Protein AF-A0A925X4I0-F1 (afdb_monomer)

Radius of gyration: 19.37 Å; Cα contacts (8 Å, |Δi|>4): 125; chains: 1; bounding box: 39×48×54 Å

Structure (mmCIF, N/CA/C/O backbone):
data_AF-A0A925X4I0-F1
#
_entry.id   AF-A0A925X4I0-F1
#
loop_
_atom_site.group_PDB
_atom_site.id
_atom_site.type_symbol
_atom_site.label_atom_id
_atom_site.label_alt_id
_atom_site.label_comp_id
_atom_site.label_asym_id
_atom_site.label_entity_id
_atom_site.label_seq_id
_atom_site.pdbx_PDB_ins_code
_atom_site.Cartn_x
_atom_site.Cartn_y
_atom_s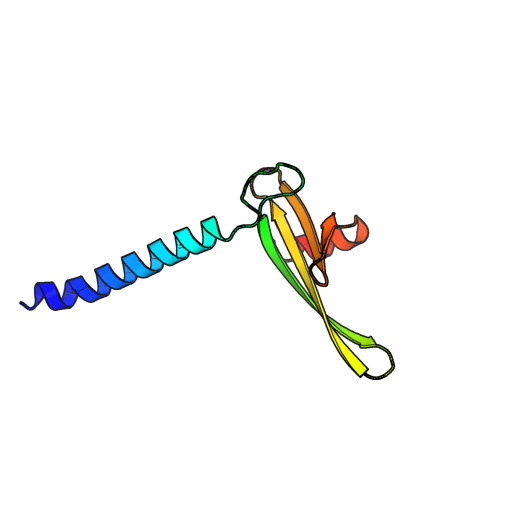ite.Cartn_z
_atom_site.occupancy
_atom_site.B_iso_or_equiv
_atom_site.auth_seq_id
_atom_site.auth_comp_id
_atom_site.auth_asym_id
_atom_site.auth_atom_id
_atom_site.pdbx_PDB_model_num
ATOM 1 N N . MET A 1 1 ? 18.997 31.268 26.924 1.00 59.44 1 MET A N 1
ATOM 2 C CA . MET A 1 1 ? 19.102 31.037 25.461 1.00 59.44 1 MET A CA 1
ATOM 3 C C . MET A 1 1 ? 19.420 29.589 2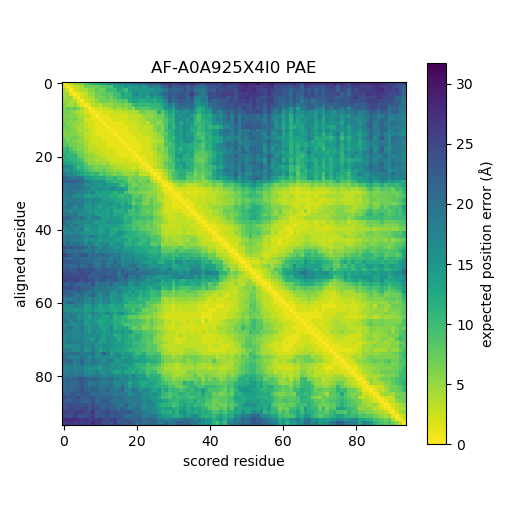5.080 1.00 59.44 1 MET A C 1
ATOM 5 O O . MET A 1 1 ? 18.810 29.106 24.140 1.00 59.44 1 MET A O 1
ATOM 9 N N . ILE A 1 2 ? 20.292 28.873 25.801 1.00 63.31 2 ILE A N 1
ATOM 10 C CA . ILE A 1 2 ? 20.686 27.480 25.477 1.00 63.31 2 ILE A CA 1
ATOM 11 C C . ILE A 1 2 ? 19.497 26.493 25.504 1.00 63.31 2 ILE A C 1
ATOM 13 O O . ILE A 1 2 ? 19.378 25.643 24.628 1.00 63.31 2 ILE A O 1
ATOM 17 N N . ILE A 1 3 ? 18.562 26.660 26.448 1.00 62.56 3 ILE A N 1
ATOM 18 C CA . ILE A 1 3 ? 17.363 25.808 26.570 1.00 62.56 3 ILE A CA 1
ATOM 19 C C . ILE A 1 3 ? 16.464 25.913 25.324 1.00 62.56 3 ILE A C 1
ATOM 21 O O . ILE A 1 3 ? 15.971 24.903 24.836 1.00 62.56 3 ILE A O 1
ATOM 25 N N . ALA A 1 4 ? 16.297 27.110 24.752 1.00 60.31 4 ALA A N 1
ATOM 26 C CA . ALA A 1 4 ? 15.471 27.303 23.557 1.00 60.31 4 ALA A CA 1
ATOM 27 C C . ALA A 1 4 ? 16.074 26.625 22.312 1.00 60.31 4 ALA A C 1
ATOM 29 O O . ALA A 1 4 ? 15.339 26.075 21.497 1.00 60.31 4 ALA A O 1
ATOM 30 N N . ILE A 1 5 ? 17.408 26.608 22.202 1.00 66.69 5 ILE A N 1
ATOM 31 C CA . ILE A 1 5 ? 18.137 25.980 21.089 1.00 66.69 5 ILE A CA 1
ATOM 32 C C . ILE A 1 5 ? 18.023 24.449 21.141 1.00 66.69 5 ILE A C 1
ATOM 34 O O . ILE A 1 5 ? 17.936 23.812 20.098 1.00 66.69 5 ILE A O 1
ATOM 38 N N . LEU A 1 6 ? 17.971 23.856 22.339 1.00 64.56 6 LEU A N 1
ATOM 39 C CA . LEU A 1 6 ? 17.812 22.405 22.517 1.00 64.56 6 LEU A CA 1
ATOM 40 C C . LEU A 1 6 ? 16.358 21.934 22.374 1.00 64.56 6 LEU A C 1
ATOM 42 O O . LEU A 1 6 ? 16.113 20.838 21.877 1.00 64.56 6 LEU A O 1
ATOM 46 N N . VAL A 1 7 ? 15.387 22.754 22.785 1.00 72.75 7 VAL A N 1
ATOM 47 C CA . VAL A 1 7 ? 13.959 22.395 22.739 1.00 72.75 7 VAL A CA 1
ATOM 48 C C . VAL A 1 7 ? 13.377 22.551 21.329 1.00 72.75 7 VAL A C 1
ATOM 50 O O . VAL A 1 7 ? 12.555 21.735 20.914 1.00 72.75 7 VAL A O 1
ATOM 53 N N . ALA A 1 8 ? 13.833 23.541 20.557 1.00 79.44 8 ALA A N 1
ATOM 54 C CA . ALA A 1 8 ? 13.364 23.788 19.192 1.00 79.44 8 ALA A CA 1
ATOM 55 C C . ALA A 1 8 ? 13.438 22.567 18.242 1.00 79.44 8 ALA A C 1
ATOM 57 O O . ALA A 1 8 ? 12.422 22.272 17.610 1.00 79.44 8 ALA A O 1
ATOM 58 N N . PRO A 1 9 ? 14.556 21.816 18.131 1.00 81.50 9 PRO A N 1
ATOM 59 C CA . PRO A 1 9 ? 14.629 20.667 17.223 1.00 81.50 9 PRO A CA 1
ATOM 60 C C . PRO A 1 9 ? 13.718 19.513 17.654 1.00 81.50 9 PRO A C 1
ATOM 62 O O . PRO A 1 9 ? 13.140 18.838 16.803 1.00 81.50 9 PRO A O 1
ATOM 65 N N . VAL A 1 10 ? 13.535 19.308 18.962 1.00 84.06 10 VAL A N 1
ATOM 66 C CA . VAL A 1 10 ? 12.640 18.266 19.488 1.00 84.06 10 VAL A CA 1
ATOM 67 C C . VAL A 1 10 ? 11.186 18.607 19.173 1.00 84.06 10 VAL A C 1
ATOM 69 O O . VAL A 1 10 ? 10.452 17.764 18.663 1.00 84.06 10 VAL A O 1
ATOM 72 N N . VAL A 1 11 ? 10.778 19.856 19.408 1.00 84.38 11 VAL A N 1
ATOM 73 C CA . VAL A 1 11 ? 9.426 20.324 19.075 1.00 84.38 11 VAL A CA 1
ATOM 74 C C . VAL A 1 11 ? 9.182 20.243 17.566 1.00 84.38 11 VAL A C 1
ATOM 76 O O . VAL A 1 11 ? 8.123 19.778 17.149 1.00 84.38 11 VAL A O 1
ATOM 79 N N . LEU A 1 12 ? 10.168 20.611 16.741 1.00 86.06 12 LEU A N 1
ATOM 80 C CA . LEU A 1 12 ? 10.070 20.503 15.285 1.00 86.06 12 LEU A CA 1
ATOM 81 C C . LEU A 1 12 ? 9.869 19.049 14.831 1.00 86.06 12 LEU A C 1
ATOM 83 O O . LEU A 1 12 ? 8.987 18.781 14.016 1.00 86.06 12 LEU A O 1
ATOM 87 N N . LEU A 1 13 ? 10.630 18.103 15.389 1.00 86.81 13 LEU A N 1
ATOM 88 C CA . LEU A 1 13 ? 10.466 16.675 15.100 1.00 86.81 13 LEU A CA 1
ATOM 89 C C . LEU A 1 13 ? 9.076 16.167 15.486 1.00 86.81 13 LEU A C 1
ATOM 91 O O . LEU A 1 13 ? 8.436 15.482 14.690 1.00 86.81 13 LEU A O 1
ATOM 95 N N . VAL A 1 14 ? 8.579 16.533 16.671 1.00 86.88 14 VAL A N 1
ATOM 96 C CA . VAL A 1 14 ? 7.229 16.154 17.114 1.00 86.88 14 VAL A CA 1
ATOM 97 C C . VAL A 1 14 ? 6.174 16.681 16.142 1.00 86.88 14 VAL A C 1
ATOM 99 O O . VAL A 1 14 ? 5.288 15.931 15.734 1.00 86.88 14 VAL A O 1
ATOM 102 N N . VAL A 1 15 ? 6.291 17.937 15.709 1.00 89.38 15 VAL A N 1
ATOM 103 C CA . VAL A 1 15 ? 5.369 18.537 14.735 1.00 89.38 15 VAL A CA 1
ATOM 104 C C . VAL A 1 15 ? 5.409 17.792 13.399 1.00 89.38 15 VAL A C 1
ATOM 106 O O . VAL A 1 15 ? 4.352 17.453 12.868 1.00 89.38 15 VAL A O 1
ATOM 109 N N . ILE A 1 16 ? 6.597 17.464 12.878 1.00 87.56 16 ILE A N 1
ATOM 110 C CA . ILE A 1 16 ? 6.747 16.698 11.629 1.00 87.56 16 ILE A CA 1
ATOM 111 C C . ILE A 1 16 ? 6.072 15.326 11.743 1.00 87.56 16 ILE A C 1
ATOM 113 O O . ILE A 1 16 ? 5.324 14.931 10.847 1.00 87.56 16 ILE A O 1
ATOM 117 N N . VAL A 1 17 ? 6.283 14.614 12.854 1.00 84.75 17 VAL A N 1
ATOM 118 C CA . VAL A 1 17 ? 5.678 13.294 13.093 1.00 84.75 17 VAL A CA 1
ATOM 119 C C . VAL A 1 17 ? 4.154 13.392 13.169 1.00 84.75 17 VAL A C 1
ATOM 121 O O . VAL A 1 17 ? 3.453 12.591 12.549 1.00 84.75 17 VAL A O 1
ATOM 124 N N . VAL A 1 18 ? 3.624 14.391 13.879 1.00 85.12 18 VAL A N 1
ATOM 125 C CA . VAL A 1 18 ? 2.176 14.610 14.006 1.00 85.12 18 VAL A CA 1
ATOM 126 C C . VAL A 1 18 ? 1.552 14.947 12.652 1.00 85.12 18 VAL A C 1
ATOM 128 O O . VAL A 1 18 ? 0.540 14.350 12.283 1.00 85.12 18 VAL A O 1
ATOM 131 N N . ILE A 1 19 ? 2.167 15.840 11.871 1.00 84.25 19 ILE A N 1
ATOM 132 C CA . ILE A 1 19 ? 1.696 16.176 10.522 1.00 84.25 19 ILE A CA 1
ATOM 133 C C . ILE A 1 19 ? 1.740 14.936 9.625 1.00 84.25 19 ILE A C 1
ATOM 135 O O . ILE A 1 19 ? 0.749 14.636 8.962 1.00 84.25 19 ILE A O 1
ATOM 139 N N . GLY A 1 20 ? 2.831 14.167 9.649 1.00 77.50 20 GLY A N 1
ATOM 140 C CA . GLY A 1 20 ? 2.955 12.920 8.893 1.00 77.50 20 GLY A CA 1
ATOM 141 C C . GLY A 1 20 ? 1.866 11.904 9.249 1.00 77.50 20 GLY A C 1
ATOM 142 O O . GLY A 1 20 ? 1.256 11.307 8.361 1.00 77.50 20 GLY A O 1
ATOM 143 N N . ALA A 1 21 ? 1.543 11.762 10.536 1.00 73.81 21 ALA A N 1
ATOM 144 C CA . ALA A 1 21 ? 0.469 10.889 10.998 1.00 73.81 21 ALA A CA 1
ATOM 145 C C . ALA A 1 21 ? -0.918 11.376 10.542 1.00 73.81 21 ALA A C 1
ATOM 147 O O . ALA A 1 21 ? -1.743 10.570 10.102 1.00 73.81 21 ALA A O 1
ATOM 148 N N . ILE A 1 22 ? -1.182 12.685 10.605 1.00 76.50 22 ILE A N 1
ATOM 149 C CA . ILE A 1 22 ? -2.454 13.279 10.167 1.00 76.50 22 ILE A CA 1
ATOM 150 C C . ILE A 1 22 ? -2.614 13.141 8.653 1.00 76.50 22 ILE A C 1
ATOM 152 O O . ILE A 1 22 ? -3.647 12.649 8.196 1.00 76.50 22 ILE A O 1
ATOM 156 N N . VAL A 1 23 ? -1.595 13.504 7.872 1.00 72.81 23 VAL A N 1
ATOM 157 C CA . VAL A 1 23 ? -1.593 13.391 6.406 1.00 72.81 23 VA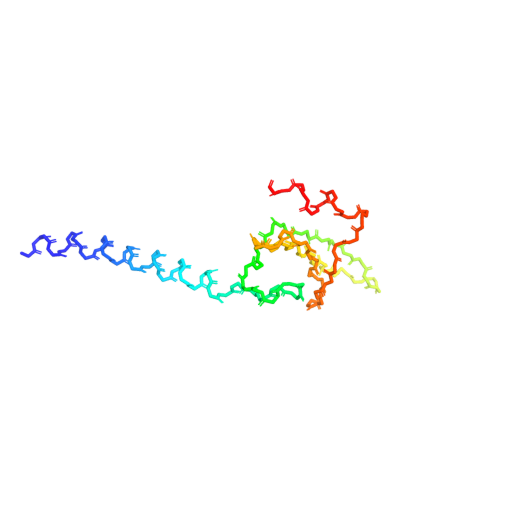L A CA 1
ATOM 158 C C . VAL A 1 23 ? -1.706 11.928 5.982 1.00 72.81 23 VAL A C 1
ATOM 160 O O . VAL A 1 23 ? -2.513 11.605 5.110 1.00 72.81 23 VAL A O 1
ATOM 163 N N . GLY A 1 24 ? -0.986 11.024 6.648 1.00 65.12 24 GLY A N 1
ATOM 164 C CA . GLY A 1 24 ? -1.075 9.582 6.420 1.00 65.12 24 GLY A CA 1
ATOM 165 C C . GLY A 1 24 ? -2.435 8.986 6.796 1.00 65.12 24 GLY A C 1
ATOM 166 O O . GLY A 1 24 ? -2.828 7.958 6.247 1.00 65.12 24 GLY A O 1
ATOM 167 N N . ARG A 1 25 ? -3.190 9.624 7.701 1.00 65.25 25 ARG A N 1
ATOM 168 C CA . ARG A 1 25 ? -4.564 9.237 8.059 1.00 65.25 25 ARG A CA 1
ATOM 169 C C . ARG A 1 25 ? -5.601 9.835 7.106 1.00 65.25 25 ARG A C 1
ATOM 171 O O . ARG A 1 25 ? -6.552 9.143 6.749 1.00 65.25 25 ARG A O 1
ATOM 178 N N . PHE A 1 26 ? -5.422 11.083 6.674 1.00 61.34 26 PHE A N 1
ATOM 179 C CA . PHE A 1 26 ? -6.338 11.774 5.759 1.00 61.34 26 PHE A CA 1
ATOM 180 C C . PHE A 1 26 ? -6.175 11.350 4.297 1.00 61.34 26 PHE A C 1
ATOM 182 O O . PHE A 1 26 ? -7.171 11.305 3.579 1.00 61.34 26 PHE A O 1
ATOM 189 N N . SER A 1 27 ? -4.969 10.953 3.880 1.00 61.59 27 SER A N 1
ATOM 190 C CA . SER A 1 27 ? -4.713 10.389 2.546 1.00 61.59 27 SER A CA 1
ATOM 191 C C . SER A 1 27 ? -5.236 8.959 2.383 1.00 61.59 27 SER A C 1
ATOM 193 O O . SER A 1 27 ? -5.169 8.399 1.288 1.00 61.59 27 SER A O 1
ATOM 195 N N . ARG A 1 28 ? -5.787 8.341 3.440 1.00 71.44 28 ARG A N 1
ATOM 196 C CA . ARG A 1 28 ? -6.410 7.018 3.319 1.00 71.44 28 ARG A CA 1
ATOM 197 C C . ARG A 1 28 ? -7.680 7.132 2.491 1.00 71.44 28 ARG A C 1
ATOM 199 O O . ARG A 1 28 ? -8.645 7.792 2.886 1.00 71.44 28 ARG A O 1
ATOM 206 N N . ARG A 1 29 ? -7.683 6.447 1.346 1.00 77.62 29 ARG A N 1
ATOM 207 C CA . ARG A 1 29 ? -8.840 6.370 0.449 1.00 77.62 29 ARG A CA 1
ATOM 208 C C . ARG A 1 29 ? -10.067 5.814 1.190 1.00 77.62 29 ARG A C 1
ATOM 210 O O . ARG A 1 29 ? -9.948 5.072 2.177 1.00 77.62 29 ARG A O 1
ATOM 217 N N . ARG A 1 30 ? -11.259 6.200 0.722 1.00 83.88 30 ARG A N 1
ATOM 218 C CA . ARG A 1 30 ? -12.524 5.612 1.186 1.00 83.88 30 ARG A CA 1
ATOM 219 C C . ARG A 1 30 ? -12.629 4.172 0.699 1.00 83.88 30 ARG A C 1
ATOM 221 O O . ARG A 1 30 ? -12.253 3.865 -0.428 1.00 83.88 30 ARG A O 1
ATOM 228 N N . CYS A 1 31 ? -13.143 3.312 1.563 1.00 85.88 31 CYS A N 1
ATOM 229 C CA . CYS A 1 31 ? -13.499 1.948 1.218 1.00 85.88 31 CYS A CA 1
ATOM 230 C C . CYS A 1 31 ? -14.766 1.937 0.365 1.00 85.88 31 CYS A C 1
ATOM 232 O O . CYS A 1 31 ? -15.771 2.462 0.833 1.00 85.88 31 CYS A O 1
ATOM 234 N N . PRO A 1 32 ? -14.773 1.337 -0.835 1.00 85.19 32 PRO A N 1
ATOM 235 C CA . PRO A 1 32 ? -15.987 1.267 -1.645 1.00 85.19 32 PRO A CA 1
ATOM 236 C C . PRO A 1 32 ? -17.062 0.346 -1.038 1.00 85.19 32 PRO A C 1
ATOM 238 O O . PRO A 1 32 ? -18.231 0.519 -1.349 1.00 85.19 32 PRO A O 1
ATOM 241 N N . ALA A 1 33 ? -16.706 -0.582 -0.136 1.00 86.69 33 ALA A N 1
ATOM 242 C CA . ALA A 1 33 ? -17.682 -1.462 0.520 1.00 86.69 33 ALA A CA 1
ATOM 243 C C . ALA A 1 33 ? -18.411 -0.793 1.699 1.00 86.69 33 ALA A C 1
ATOM 245 O O . ALA A 1 33 ? -19.629 -0.865 1.796 1.00 86.69 33 ALA A O 1
ATOM 246 N N . CYS A 1 34 ? -17.681 -0.140 2.611 1.00 88.31 34 CYS A N 1
ATOM 247 C CA . CYS A 1 34 ? -18.267 0.453 3.823 1.00 88.31 34 CYS A CA 1
ATOM 248 C C . CYS A 1 34 ? -18.297 1.988 3.819 1.00 88.31 34 CYS A C 1
ATOM 250 O O . CYS A 1 34 ? -18.703 2.593 4.808 1.00 88.31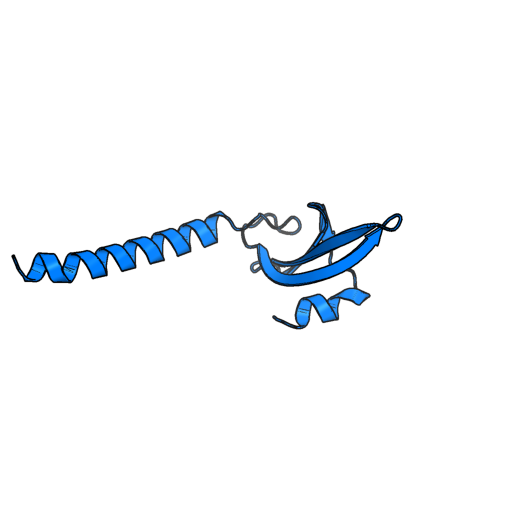 34 CYS A O 1
ATOM 252 N N . MET A 1 35 ? -17.809 2.629 2.751 1.00 86.38 35 MET A N 1
ATOM 253 C CA . MET A 1 35 ? -17.690 4.087 2.569 1.00 86.38 35 MET A CA 1
ATOM 254 C C . MET A 1 35 ? -16.844 4.836 3.616 1.00 86.38 35 MET A C 1
ATOM 256 O O . MET A 1 35 ? -16.621 6.044 3.497 1.00 86.38 35 MET A O 1
ATOM 260 N N . GLN A 1 36 ? -16.290 4.136 4.608 1.00 85.44 36 GLN A N 1
ATOM 261 C CA . GLN A 1 36 ? -15.416 4.706 5.630 1.00 85.44 36 GLN A CA 1
ATOM 262 C C . GLN A 1 36 ? -13.992 4.916 5.097 1.00 85.44 36 GLN A C 1
ATOM 264 O O . GLN A 1 36 ? -13.487 4.145 4.276 1.00 85.44 36 GLN A O 1
ATOM 269 N N . ARG A 1 37 ? -13.302 5.952 5.591 1.00 82.94 37 ARG A N 1
ATOM 270 C CA . ARG A 1 37 ? -11.860 6.129 5.344 1.00 82.94 37 ARG A CA 1
ATOM 271 C C . ARG A 1 37 ? -11.073 5.107 6.154 1.00 82.94 37 ARG A C 1
ATOM 273 O O . ARG A 1 37 ? -11.298 4.957 7.354 1.00 82.94 37 ARG A O 1
ATOM 280 N N . GLY A 1 38 ? -10.140 4.429 5.496 1.00 84.25 38 GLY A N 1
ATOM 281 C CA . GLY A 1 38 ? -9.322 3.415 6.160 1.00 84.25 38 GLY A CA 1
ATOM 282 C C . GLY A 1 38 ? -8.755 2.341 5.247 1.00 84.25 38 GLY A C 1
ATOM 283 O O . GLY A 1 38 ? -8.436 1.268 5.750 1.00 84.25 38 GLY A O 1
ATOM 284 N N . LEU A 1 39 ? -8.651 2.574 3.931 1.00 85.50 39 LEU A N 1
ATOM 285 C CA . LEU A 1 39 ? -7.854 1.682 3.091 1.00 85.50 39 LEU A CA 1
ATOM 286 C C . LEU A 1 39 ? -6.384 1.799 3.494 1.00 85.50 39 LEU A C 1
ATOM 288 O O . LEU A 1 39 ? -5.775 2.859 3.345 1.00 85.50 39 LEU A O 1
ATOM 292 N N . LYS A 1 40 ? -5.839 0.700 4.007 1.00 85.25 40 LYS A N 1
ATOM 293 C CA . LYS A 1 40 ? -4.427 0.524 4.311 1.00 85.25 40 LYS A CA 1
ATOM 294 C C . LYS A 1 40 ? -3.804 -0.336 3.219 1.00 85.25 40 LYS A C 1
ATOM 296 O O . LYS A 1 40 ? -4.338 -1.389 2.880 1.00 85.25 40 LYS A O 1
ATOM 301 N N . GLN A 1 41 ? -2.688 0.123 2.672 1.00 85.94 41 GLN A N 1
ATOM 302 C CA . GLN A 1 41 ? -1.866 -0.674 1.771 1.00 85.94 41 GLN A CA 1
ATOM 303 C C . GLN A 1 41 ? -1.201 -1.799 2.564 1.00 85.94 41 GLN A C 1
ATOM 305 O O . GLN A 1 41 ? -0.604 -1.536 3.607 1.00 85.94 41 GLN A O 1
ATOM 310 N N . MET A 1 42 ? -1.349 -3.031 2.082 1.00 84.75 42 MET A N 1
ATOM 311 C CA . MET A 1 42 ? -0.775 -4.225 2.701 1.00 84.75 42 MET A CA 1
ATOM 312 C C . MET A 1 42 ? 0.466 -4.684 1.950 1.00 84.75 42 MET A C 1
ATOM 314 O O . MET A 1 42 ? 1.523 -4.835 2.547 1.00 84.75 42 MET A O 1
ATOM 318 N N . SER A 1 43 ? 0.364 -4.831 0.631 1.00 84.81 43 SER A N 1
ATOM 319 C CA . SER A 1 43 ? 1.482 -5.255 -0.207 1.00 84.81 43 SER A CA 1
ATOM 320 C C . SER A 1 43 ? 1.433 -4.582 -1.573 1.00 84.81 43 SER A C 1
ATOM 322 O O . SER A 1 43 ? 0.383 -4.127 -2.031 1.00 84.81 43 SER A O 1
ATOM 324 N N . VAL A 1 44 ? 2.598 -4.498 -2.209 1.00 84.94 44 VAL A N 1
ATOM 325 C CA . VAL A 1 44 ? 2.746 -4.090 -3.606 1.00 84.94 44 VAL A CA 1
ATOM 326 C C . VAL A 1 44 ? 3.522 -5.192 -4.296 1.00 84.94 44 VAL A C 1
ATOM 328 O O . VAL A 1 44 ? 4.631 -5.520 -3.883 1.00 84.94 44 VAL A O 1
ATOM 331 N N . VAL A 1 45 ? 2.922 -5.767 -5.326 1.00 85.19 45 VAL A N 1
ATOM 332 C CA . VAL A 1 45 ? 3.557 -6.730 -6.213 1.00 85.19 45 VAL A CA 1
ATOM 333 C C . VAL A 1 45 ? 3.939 -5.989 -7.481 1.00 85.19 45 VAL A C 1
ATOM 335 O O . VAL A 1 45 ? 3.107 -5.328 -8.106 1.00 85.19 45 VAL A O 1
ATOM 338 N N . ARG A 1 46 ? 5.216 -6.089 -7.834 1.00 84.12 46 ARG A N 1
ATOM 339 C CA . ARG A 1 46 ? 5.755 -5.617 -9.103 1.00 84.12 46 ARG A CA 1
ATOM 340 C C . ARG A 1 46 ? 5.984 -6.843 -9.975 1.00 84.12 46 ARG A C 1
ATOM 342 O O . ARG A 1 46 ? 6.726 -7.733 -9.570 1.00 84.12 46 ARG A O 1
ATOM 349 N N . ALA A 1 47 ? 5.336 -6.885 -11.128 1.00 82.62 47 ALA A N 1
ATOM 350 C CA . ALA A 1 47 ? 5.532 -7.916 -12.132 1.00 82.62 47 ALA A CA 1
ATOM 351 C C . ALA A 1 47 ? 6.148 -7.279 -13.379 1.00 82.62 47 ALA A C 1
ATOM 353 O O . ALA A 1 47 ? 5.716 -6.221 -13.829 1.00 82.62 47 ALA A O 1
ATOM 354 N N . GLU A 1 48 ? 7.180 -7.912 -13.919 1.00 83.62 48 GLU A N 1
ATOM 355 C CA . GLU A 1 48 ? 7.742 -7.540 -15.213 1.00 83.62 48 GLU A CA 1
ATOM 356 C C . GLU A 1 48 ? 6.981 -8.331 -16.271 1.00 83.62 48 GLU A C 1
ATOM 358 O O . GLU A 1 48 ? 6.909 -9.558 -16.218 1.00 83.62 48 GLU A O 1
ATOM 363 N N . THR A 1 49 ? 6.327 -7.621 -17.182 1.00 79.81 49 THR A N 1
ATOM 364 C CA . THR A 1 49 ? 5.484 -8.219 -18.219 1.00 79.81 49 THR A CA 1
ATOM 365 C C . THR A 1 49 ? 5.968 -7.757 -19.578 1.00 79.81 49 THR A C 1
ATOM 367 O O . THR A 1 49 ? 6.227 -6.573 -19.760 1.00 79.81 49 THR A O 1
ATOM 370 N N . VAL A 1 50 ? 6.083 -8.669 -20.539 1.00 80.94 50 VAL A N 1
ATOM 371 C CA . VAL A 1 50 ? 6.377 -8.301 -21.928 1.00 80.94 50 VAL A CA 1
ATOM 372 C C . VAL A 1 50 ? 5.046 -8.095 -22.645 1.00 80.94 50 VAL A C 1
ATOM 374 O O . VAL A 1 50 ? 4.275 -9.042 -22.790 1.00 8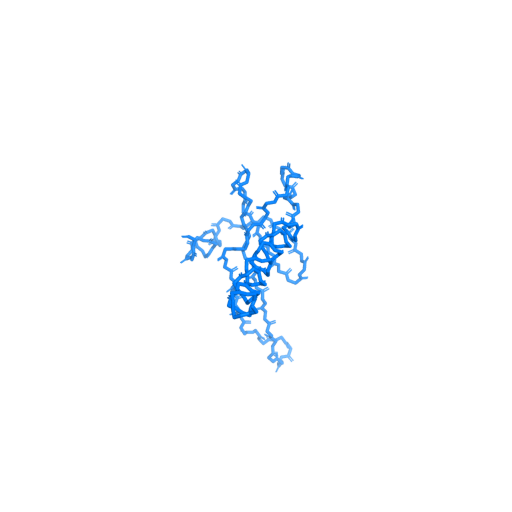0.94 50 VAL A O 1
ATOM 377 N N . VAL A 1 51 ? 4.768 -6.866 -23.073 1.00 75.75 51 VAL A N 1
ATOM 378 C CA . VAL A 1 51 ? 3.585 -6.518 -23.872 1.00 75.75 51 VAL A CA 1
ATOM 379 C C . VAL A 1 51 ? 4.086 -6.068 -25.238 1.00 75.75 51 VAL A C 1
ATOM 381 O O . VAL A 1 51 ? 4.908 -5.161 -25.320 1.00 75.75 51 VAL A O 1
ATOM 384 N N . ASP A 1 52 ? 3.658 -6.746 -26.303 1.00 77.62 52 ASP A N 1
ATOM 385 C CA . ASP A 1 52 ? 4.063 -6.450 -27.687 1.00 77.62 52 ASP A CA 1
ATOM 386 C C . ASP A 1 52 ? 5.590 -6.399 -27.911 1.00 77.62 52 ASP A C 1
ATOM 388 O O . ASP A 1 52 ? 6.102 -5.607 -28.697 1.00 77.62 52 ASP A O 1
ATOM 392 N N . GLY A 1 53 ? 6.344 -7.244 -27.198 1.00 81.62 53 GLY A N 1
ATOM 393 C CA . GLY A 1 53 ? 7.810 -7.292 -27.283 1.00 81.62 53 GLY A CA 1
ATOM 394 C C . GLY A 1 53 ? 8.539 -6.212 -26.474 1.00 81.62 53 GLY A C 1
ATOM 395 O O . GLY A 1 53 ? 9.768 -6.197 -26.465 1.00 81.62 53 GLY A O 1
ATOM 396 N N . HIS A 1 54 ? 7.811 -5.349 -25.761 1.00 77.06 54 HIS A N 1
ATOM 397 C CA . HIS A 1 54 ? 8.369 -4.342 -24.864 1.00 77.06 54 HIS A CA 1
ATOM 398 C C . HIS A 1 54 ? 8.206 -4.750 -23.396 1.00 77.06 54 HIS A C 1
ATOM 400 O O . HIS A 1 54 ? 7.134 -5.178 -22.968 1.00 77.06 54 HIS A O 1
ATOM 406 N N . GLU A 1 55 ? 9.268 -4.586 -22.605 1.00 78.38 55 GLU A N 1
ATOM 407 C CA . GLU A 1 55 ? 9.213 -4.766 -21.153 1.00 78.38 55 GLU A CA 1
ATOM 408 C C . GLU A 1 55 ? 8.389 -3.639 -20.514 1.00 78.38 55 GLU A C 1
ATOM 410 O O . GLU A 1 55 ? 8.759 -2.463 -20.546 1.00 78.38 55 GLU A O 1
ATOM 415 N N . ALA A 1 56 ? 7.258 -4.007 -19.922 1.00 81.62 56 ALA A N 1
ATOM 416 C CA . ALA A 1 56 ? 6.374 -3.132 -19.176 1.00 81.62 56 ALA A CA 1
ATOM 417 C C . ALA A 1 56 ? 6.328 -3.562 -17.707 1.00 81.62 56 ALA A C 1
ATOM 419 O O . ALA A 1 56 ? 6.223 -4.746 -17.372 1.00 81.62 56 ALA A O 1
ATOM 420 N N . LEU A 1 57 ? 6.382 -2.576 -16.814 1.00 82.19 57 LEU A N 1
ATOM 421 C CA . LEU A 1 57 ? 6.250 -2.801 -15.381 1.00 82.19 57 LEU A CA 1
ATOM 422 C C . LEU A 1 57 ? 4.775 -2.780 -14.995 1.00 82.19 57 LEU A C 1
ATOM 424 O O . LEU A 1 57 ? 4.124 -1.736 -15.062 1.00 82.19 57 LEU A O 1
ATOM 428 N N . ASP A 1 58 ? 4.274 -3.923 -14.548 1.00 84.31 58 ASP A N 1
ATOM 429 C CA . ASP A 1 58 ? 2.956 -4.046 -13.953 1.00 84.31 58 ASP A CA 1
ATOM 430 C C . ASP A 1 58 ? 3.041 -3.903 -12.426 1.00 84.31 58 ASP A C 1
ATOM 432 O O . ASP A 1 58 ? 3.844 -4.553 -11.752 1.00 84.31 58 ASP A O 1
ATOM 436 N N . TYR A 1 59 ? 2.187 -3.047 -11.866 1.00 83.81 59 TYR A N 1
ATOM 437 C CA . TYR A 1 59 ? 2.082 -2.822 -10.429 1.00 83.81 59 TYR A CA 1
ATOM 438 C C . TYR A 1 59 ? 0.695 -3.228 -9.939 1.00 83.81 59 TYR A C 1
ATOM 440 O O . TYR A 1 59 ? -0.335 -2.730 -10.406 1.00 83.81 59 TYR A O 1
ATOM 448 N N . ARG A 1 60 ? 0.675 -4.106 -8.937 1.00 87.69 60 ARG A N 1
ATOM 449 C CA . ARG A 1 60 ? -0.534 -4.574 -8.255 1.00 87.69 60 ARG A CA 1
ATOM 450 C C . ARG A 1 60 ? -0.418 -4.243 -6.778 1.00 87.69 60 ARG A C 1
ATOM 452 O O . ARG A 1 60 ? 0.445 -4.766 -6.082 1.00 87.69 60 ARG A O 1
ATOM 459 N N . THR A 1 61 ? -1.296 -3.385 -6.284 1.00 87.81 61 THR A N 1
ATOM 460 C CA . THR A 1 61 ? -1.299 -2.963 -4.883 1.00 87.81 61 THR A CA 1
ATOM 461 C C . THR A 1 61 ? -2.485 -3.580 -4.162 1.00 87.81 61 THR A C 1
ATOM 463 O O . THR A 1 61 ? -3.633 -3.313 -4.508 1.00 87.81 61 THR A O 1
ATOM 466 N N . TYR A 1 62 ? -2.226 -4.370 -3.126 1.00 88.56 62 TYR A N 1
ATOM 467 C CA . TYR A 1 62 ? -3.270 -4.949 -2.290 1.00 88.56 62 TYR A CA 1
ATOM 468 C C . TYR A 1 62 ? -3.559 -4.040 -1.099 1.00 88.56 62 TYR A C 1
ATOM 470 O O . TYR A 1 62 ? -2.666 -3.571 -0.387 1.00 88.56 62 TYR A O 1
ATOM 478 N N . LEU A 1 63 ? -4.841 -3.778 -0.887 1.00 88.19 63 LEU A N 1
ATOM 479 C CA . LEU A 1 63 ? -5.367 -2.843 0.094 1.00 88.19 63 LEU A CA 1
ATOM 480 C C . LEU A 1 63 ? -6.351 -3.583 0.997 1.00 88.19 63 LEU A C 1
ATOM 482 O O . LEU A 1 63 ? -7.117 -4.428 0.544 1.00 88.19 63 LEU A O 1
ATOM 486 N N . ARG A 1 64 ? -6.387 -3.236 2.279 1.00 88.00 64 ARG A N 1
ATOM 487 C CA . ARG A 1 64 ? -7.389 -3.736 3.224 1.00 88.00 64 ARG A CA 1
ATOM 488 C C . ARG A 1 64 ? -8.021 -2.571 3.958 1.00 88.00 64 ARG A C 1
ATOM 490 O O . ARG A 1 64 ? -7.329 -1.671 4.428 1.00 88.00 64 ARG A O 1
ATOM 497 N N . CYS A 1 65 ? -9.339 -2.589 4.080 1.00 88.56 65 CYS A N 1
ATOM 498 C CA . CYS A 1 65 ? -10.035 -1.639 4.926 1.00 88.56 65 CYS A CA 1
ATOM 499 C C . CYS A 1 65 ? -9.859 -2.014 6.402 1.00 88.56 65 CYS A C 1
ATOM 501 O O . CYS A 1 65 ? -10.241 -3.102 6.818 1.00 88.56 65 CYS A O 1
ATOM 503 N N . GLU A 1 66 ? -9.357 -1.095 7.221 1.00 87.38 66 GLU A N 1
ATOM 504 C CA . GLU A 1 66 ? -9.245 -1.298 8.674 1.00 87.38 66 GLU A CA 1
ATOM 505 C C . GLU A 1 66 ? -10.596 -1.317 9.404 1.00 87.38 66 GLU A C 1
ATOM 507 O O . GLU A 1 66 ? -10.656 -1.702 10.566 1.00 87.38 66 GLU A O 1
ATOM 512 N N . LYS A 1 67 ? -11.676 -0.863 8.755 1.00 87.25 67 LYS A N 1
ATOM 513 C CA . LYS A 1 67 ? -13.011 -0.767 9.365 1.00 87.25 67 LYS A CA 1
ATOM 514 C C . LYS A 1 67 ? -13.849 -2.014 9.131 1.00 87.25 67 LYS A C 1
ATOM 516 O O . LYS A 1 67 ? -14.325 -2.606 10.087 1.00 87.25 67 LYS A O 1
ATOM 521 N N . CYS A 1 68 ? -14.024 -2.406 7.871 1.00 87.56 68 CYS A N 1
ATOM 522 C CA . CYS A 1 68 ? -14.830 -3.577 7.510 1.00 87.56 68 CYS A CA 1
ATOM 523 C C . CYS A 1 68 ? -13.991 -4.822 7.200 1.00 87.56 68 CYS A C 1
ATOM 525 O O . CYS A 1 68 ? -14.546 -5.882 6.943 1.00 87.56 68 CYS A O 1
ATOM 527 N N . GLY A 1 69 ? -12.661 -4.711 7.166 1.00 86.00 69 GLY A N 1
ATOM 528 C CA . GLY A 1 69 ? -11.772 -5.832 6.863 1.00 86.00 69 GLY A CA 1
ATOM 529 C C . GLY A 1 69 ? -11.717 -6.234 5.387 1.00 86.00 69 GLY A C 1
ATOM 530 O O . GLY A 1 69 ? -10.831 -7.010 5.033 1.00 86.00 69 GLY A O 1
ATOM 531 N N . THR A 1 70 ? -12.597 -5.694 4.533 1.00 88.06 70 THR A N 1
ATOM 532 C CA . THR A 1 70 ? -12.657 -6.008 3.098 1.00 88.06 70 THR A CA 1
ATOM 533 C C . THR A 1 70 ? -11.337 -5.693 2.403 1.00 88.06 70 THR A C 1
ATOM 535 O O . THR A 1 70 ? -10.702 -4.667 2.679 1.00 88.06 70 THR A O 1
ATOM 538 N N . ARG A 1 71 ? -10.935 -6.584 1.496 1.00 88.44 71 ARG A N 1
ATOM 539 C CA . ARG A 1 71 ? -9.706 -6.478 0.713 1.00 88.44 71 ARG A CA 1
ATOM 540 C C . ARG A 1 71 ? -10.012 -5.997 -0.702 1.00 88.44 71 ARG A C 1
ATOM 542 O O . ARG A 1 71 ? -11.021 -6.382 -1.287 1.00 88.44 71 ARG A O 1
ATOM 549 N N . PHE A 1 72 ? -9.118 -5.178 -1.237 1.00 88.94 72 PHE A N 1
ATOM 550 C CA . PHE A 1 72 ? -9.186 -4.636 -2.587 1.00 88.94 72 PHE A CA 1
ATOM 551 C C . PHE A 1 72 ? -7.842 -4.788 -3.282 1.00 88.94 72 PHE A C 1
ATOM 553 O O . PHE A 1 72 ? -6.792 -4.701 -2.645 1.00 88.94 72 PHE A O 1
ATOM 560 N N . LYS A 1 73 ? -7.882 -4.955 -4.595 1.00 89.94 73 LYS A N 1
ATOM 561 C CA . LYS A 1 73 ? -6.728 -4.889 -5.479 1.00 89.94 73 LYS A CA 1
ATOM 562 C C . LYS A 1 73 ? -6.797 -3.579 -6.249 1.00 89.94 73 LYS A C 1
ATOM 564 O O . LYS A 1 73 ? -7.843 -3.222 -6.777 1.00 89.94 73 LYS A O 1
ATOM 569 N N . LEU A 1 74 ? -5.694 -2.846 -6.286 1.00 87.44 74 LEU A N 1
ATOM 570 C CA . LEU A 1 74 ? -5.504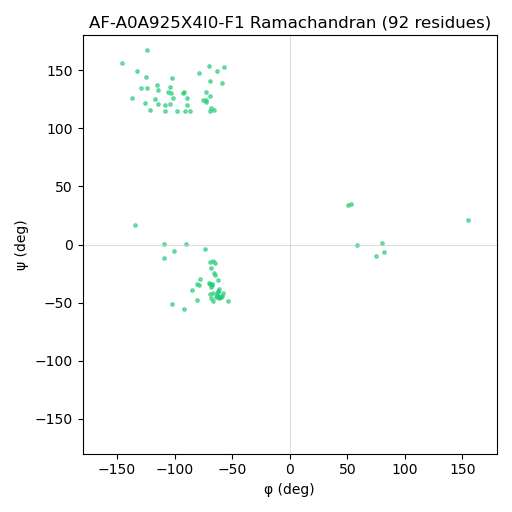 -1.690 -7.148 1.00 87.44 74 LEU A CA 1
ATOM 571 C C . LEU A 1 74 ? -4.510 -2.082 -8.237 1.00 87.44 74 LEU A C 1
ATOM 573 O O . LEU A 1 74 ? -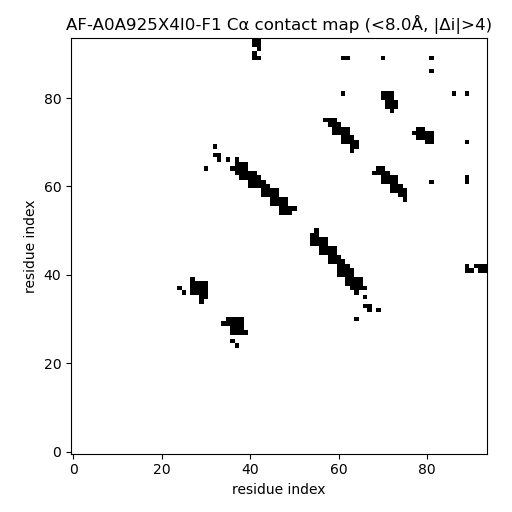3.348 -2.353 -7.944 1.00 87.44 74 LEU A O 1
ATOM 577 N N . HIS A 1 75 ? -4.969 -2.101 -9.478 1.00 87.88 75 HIS A N 1
ATOM 578 C CA . HIS A 1 75 ? -4.164 -2.455 -10.641 1.00 87.88 75 HIS A CA 1
ATOM 579 C C . HIS A 1 75 ? -4.489 -1.470 -11.763 1.00 87.88 75 HIS A C 1
ATOM 581 O O . HIS A 1 75 ? -5.659 -1.214 -12.039 1.00 87.88 75 HIS A O 1
ATOM 587 N N . GLN A 1 76 ? -3.460 -0.829 -12.324 1.00 83.00 76 GLN A N 1
ATOM 588 C CA . GLN A 1 76 ? -3.603 0.222 -13.348 1.00 83.00 76 GLN A CA 1
ATOM 589 C C . GLN A 1 76 ? -4.598 1.347 -12.979 1.00 83.00 76 GLN A C 1
ATOM 591 O O . GLN A 1 76 ? -5.306 1.892 -13.818 1.00 83.00 76 GLN A O 1
ATOM 596 N N . GLY A 1 77 ? -4.682 1.701 -11.691 1.00 82.31 77 GLY A N 1
ATOM 597 C CA . GLY A 1 77 ? -5.610 2.727 -11.196 1.00 82.31 77 GLY A CA 1
ATOM 598 C C . GLY A 1 77 ? -7.048 2.246 -10.965 1.00 82.31 77 GLY A C 1
ATOM 599 O O . GLY A 1 77 ? -7.832 2.980 -10.361 1.00 82.31 77 GLY A O 1
ATOM 600 N N . ILE A 1 78 ? -7.378 1.011 -11.350 1.00 84.50 78 ILE A N 1
ATOM 601 C CA . ILE A 1 78 ? -8.684 0.388 -11.128 1.00 84.50 78 ILE A CA 1
ATOM 602 C C . ILE A 1 78 ? -8.671 -0.333 -9.782 1.00 84.50 78 ILE A C 1
ATOM 604 O O . ILE A 1 78 ? -7.791 -1.149 -9.509 1.00 84.50 78 ILE A O 1
ATOM 608 N N . LEU A 1 79 ? -9.648 -0.011 -8.931 1.00 86.19 79 LEU A N 1
ATOM 609 C CA . LEU A 1 79 ? -9.844 -0.653 -7.635 1.00 86.19 79 LEU A CA 1
ATOM 610 C C . LEU A 1 79 ? -10.932 -1.728 -7.759 1.00 86.19 79 LEU A C 1
ATOM 612 O O . LEU A 1 79 ? -12.095 -1.399 -7.985 1.00 86.19 79 LEU A O 1
ATOM 616 N N . SER A 1 80 ? -10.566 -2.991 -7.576 1.00 87.94 80 SER A N 1
ATOM 617 C CA . SER A 1 80 ? -11.465 -4.147 -7.634 1.00 87.94 80 SER A CA 1
ATOM 618 C C . SER A 1 80 ? -11.403 -4.974 -6.346 1.00 87.94 80 SER A C 1
ATOM 620 O O . SER A 1 80 ? -10.536 -4.765 -5.493 1.00 87.94 80 SER A O 1
ATOM 622 N N . GLY A 1 81 ? -12.352 -5.896 -6.162 1.00 85.88 81 GLY A N 1
ATOM 623 C CA . GLY A 1 81 ? -12.240 -6.922 -5.120 1.00 85.88 81 GLY A CA 1
ATOM 624 C C . GLY A 1 81 ? -11.032 -7.829 -5.380 1.00 85.88 81 GLY A C 1
ATOM 625 O O . GLY A 1 81 ? -10.647 -8.021 -6.532 1.00 85.88 81 GLY A O 1
ATOM 626 N N . VAL A 1 82 ? -10.418 -8.355 -4.317 1.00 81.75 82 VAL A N 1
ATOM 627 C CA . VAL A 1 82 ? -9.364 -9.373 -4.463 1.00 81.75 82 VAL A CA 1
ATOM 628 C C . VAL A 1 82 ? -10.031 -10.688 -4.872 1.00 81.75 82 VAL A C 1
ATOM 630 O O . VAL A 1 82 ? -10.921 -11.123 -4.140 1.00 81.75 82 VAL A O 1
ATOM 633 N N . PRO A 1 83 ? -9.658 -11.290 -6.011 1.00 77.31 83 PRO A N 1
ATOM 634 C CA . PRO A 1 83 ? -10.200 -12.580 -6.418 1.00 77.31 83 PRO A CA 1
ATOM 635 C C . PRO A 1 83 ? -9.670 -13.703 -5.504 1.00 77.31 83 PRO A C 1
ATOM 637 O O . PRO A 1 83 ? -8.623 -13.557 -4.866 1.00 77.31 83 PRO A O 1
ATOM 640 N N . ASP A 1 84 ? -10.431 -14.792 -5.372 1.00 75.38 84 ASP A N 1
ATOM 641 C CA . ASP A 1 84 ? -10.192 -15.826 -4.350 1.00 75.38 84 ASP A CA 1
ATOM 642 C C . ASP A 1 84 ? -8.833 -16.535 -4.504 1.00 75.38 84 ASP A C 1
ATOM 644 O O . ASP A 1 84 ? -8.209 -16.918 -3.512 1.00 75.38 84 ASP A O 1
ATOM 648 N N . ASP A 1 85 ? -8.339 -16.654 -5.735 1.00 77.81 85 ASP A N 1
ATOM 649 C CA . ASP A 1 85 ? -7.044 -17.236 -6.095 1.00 77.81 85 ASP A CA 1
ATOM 650 C C . ASP A 1 85 ? -5.849 -16.368 -5.657 1.00 77.81 85 ASP A C 1
ATOM 652 O O . ASP A 1 85 ? -4.824 -16.889 -5.212 1.00 77.81 85 ASP A O 1
ATOM 656 N N . GLU A 1 86 ? -6.003 -15.044 -5.666 1.00 69.31 86 GLU A N 1
ATOM 657 C CA . GLU A 1 86 ? -4.965 -14.084 -5.255 1.00 69.31 86 GLU A CA 1
ATOM 658 C C . GLU A 1 86 ? -5.024 -13.738 -3.754 1.00 69.31 86 GLU A C 1
ATOM 660 O O . GLU A 1 86 ? -4.230 -12.946 -3.227 1.00 69.31 86 GLU A O 1
ATOM 665 N N . MET A 1 87 ? -5.963 -14.335 -3.015 1.00 71.12 87 MET A N 1
ATOM 666 C CA . MET A 1 87 ? -6.183 -14.014 -1.605 1.00 71.12 87 MET A CA 1
ATOM 667 C C . MET A 1 87 ? -4.977 -14.392 -0.724 1.00 71.12 87 MET A C 1
ATOM 669 O O . MET A 1 87 ? -4.722 -13.751 0.303 1.00 71.12 87 MET A O 1
ATOM 673 N N . SER A 1 88 ? -4.187 -15.381 -1.148 1.00 72.69 88 SER A N 1
ATOM 674 C CA . SER A 1 88 ? -2.933 -15.775 -0.496 1.00 72.69 88 SER A CA 1
ATOM 675 C C . SER A 1 88 ? -1.837 -14.706 -0.646 1.00 72.69 88 SER A C 1
ATOM 677 O O . SER A 1 88 ? -1.188 -14.348 0.338 1.00 72.69 88 SER A O 1
ATOM 679 N N . GLU A 1 89 ? -1.688 -14.105 -1.830 1.00 67.31 89 GLU A N 1
ATOM 680 C CA . GLU A 1 89 ? -0.733 -13.020 -2.103 1.00 67.31 89 GLU A CA 1
ATOM 681 C C . GLU A 1 89 ? -1.101 -11.726 -1.377 1.00 67.31 89 GLU A C 1
ATOM 683 O O . GLU A 1 89 ? -0.228 -11.041 -0.835 1.00 67.31 89 GLU A O 1
ATOM 688 N N . ALA A 1 90 ? -2.399 -11.439 -1.260 1.00 60.47 90 ALA A N 1
ATOM 689 C CA . ALA A 1 90 ? -2.905 -10.320 -0.469 1.00 60.47 90 ALA A CA 1
ATOM 690 C C . ALA A 1 90 ? -2.634 -10.463 1.045 1.00 60.47 90 ALA A C 1
ATOM 692 O O . ALA A 1 90 ? -2.757 -9.485 1.786 1.00 60.47 90 ALA A O 1
ATOM 693 N N . THR A 1 91 ? -2.287 -11.668 1.513 1.00 65.25 91 THR A N 1
ATOM 694 C CA . THR A 1 91 ? -2.032 -11.975 2.932 1.00 65.25 91 THR A CA 1
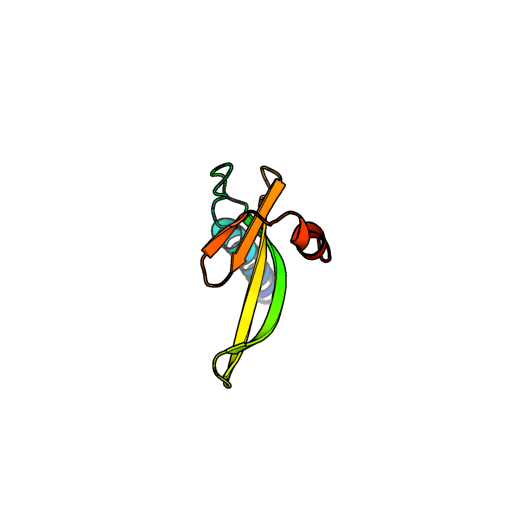ATOM 695 C C . THR A 1 91 ? -0.549 -12.240 3.219 1.00 65.25 91 THR A C 1
ATOM 697 O O . THR A 1 91 ? -0.139 -12.244 4.373 1.00 65.25 91 THR A O 1
ATOM 700 N N . ARG A 1 92 ? 0.284 -12.398 2.182 1.00 63.75 92 ARG A N 1
ATOM 701 C CA . ARG A 1 92 ? 1.683 -12.850 2.293 1.00 63.75 92 ARG A CA 1
ATOM 702 C C . ARG A 1 92 ? 2.622 -11.872 3.018 1.00 63.75 92 ARG A C 1
ATOM 704 O O . ARG A 1 92 ? 3.715 -12.267 3.403 1.00 63.75 92 ARG A O 1
ATOM 711 N N . PHE A 1 93 ? 2.192 -10.625 3.218 1.00 52.81 93 PHE A N 1
ATOM 712 C CA . PHE A 1 93 ? 2.968 -9.561 3.873 1.00 52.81 93 PHE A CA 1
ATOM 713 C C . PHE A 1 93 ? 2.155 -8.761 4.914 1.00 52.81 93 PHE A C 1
ATOM 715 O O . PHE A 1 93 ? 2.531 -7.639 5.250 1.00 52.81 93 PHE A O 1
ATOM 722 N N . GLY A 1 94 ? 1.009 -9.298 5.360 1.00 46.28 94 GLY A N 1
ATOM 723 C CA . GLY A 1 94 ? 0.080 -8.639 6.291 1.00 46.28 94 GLY A CA 1
ATOM 724 C C . GLY A 1 94 ? 0.320 -8.969 7.756 1.00 46.28 94 GLY A C 1
ATOM 725 O O . GLY A 1 94 ? 0.677 -10.130 8.038 1.00 46.28 94 GLY A O 1
#

Nearest PDB structures (foldseek):
  2y6e-assembly1_C  TM=5.293E-01  e=1.779E+00  Homo sapiens
  7ytu-assembly1_A  TM=4.738E-01  e=3.558E+00  Vaccinia virus WR
  8snb-assembly1_4K  TM=5.121E-01  e=5.031E+00  Strongylocentrotus purpuratus
  8otz-assembly1_AV  TM=3.739E-01  e=3.170E+00  Bos taurus

pLDDT: mean 79.47, std 9.51, range [46.28, 89.94]

Solvent-accessible surface area (backbone atoms only — not comparable to full-atom values): 5479 Å² total; per-residue (Å²): 115,71,66,59,65,63,46,48,60,55,54,50,50,51,50,52,52,52,50,50,52,50,51,62,58,67,70,23,46,62,28,89,86,76,66,46,70,33,39,40,81,49,44,73,49,78,44,84,41,75,56,96,88,39,87,39,85,44,56,40,34,25,30,33,24,77,81,80,62,54,52,31,30,34,42,90,88,44,77,43,72,57,52,81,85,51,48,60,69,61,49,74,68,103

Sequence (94 aa):
MIIAILVAPVVLLVVIVVIGAIVGRFSRRRCPACMQRGLKQMSVVRAETVVDGHEALDYRTYLRCEKCGTRFKLHQGILSGVPDDEMSEATRFG

Secondary structure (DSSP, 8-state):
-HHHHHHHHHHHHHHHHHHHHHHHHHTPPBPTTT--B-EEEEEEEEEEEEETTEEEEEEEEEEEETTT--EEEEETTEEEEPPGGGTTTTTTT-

Mean predicted aligned error: 10.62 Å

Foldseek 3Di:
DVVCVVVVVVVVVVVVVVVCVVCVQVPQDADPVPRDRAWDWQDKDWDFDQ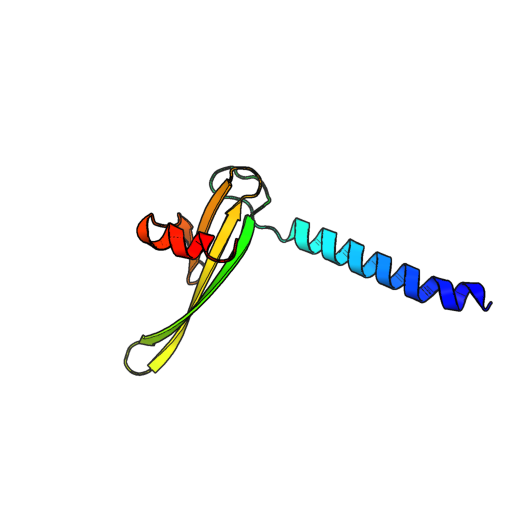DPNDTDIWIWIWTAGPPPRFIWIQTPNDIHGDDPVCVCVSVVRD